Protein AF-0000000070989975 (afdb_homodimer)

InterPro domains:
  IPR001005 SANT/Myb domain [PF00249] (28-72)
  IPR001005 SANT/Myb domain [PS50090] (22-76)
  IPR001005 SANT/Myb domain [SM00717] (26-78)
  IPR001005 SANT/Myb domain [cd00167] (29-76)
  IPR009057 Homedomain-like superfamily [SSF46689] (22-85)
  IPR044636 Transcription factor RADIALIS-like [PTHR43952] (17-87)

Foldseek 3Di:
DPPPPPPPPPPPDPDPPPPPPPVPPDPDDDDPVNVLVVLVCCLVVVLPVQVVLVVVCVVDPPDDSVNSNVVSNVVSVVVNVVVVVVVVVVVD/DPPPPPPPPPPPDPDPPPPPPPVPPDPDDDDPVNVLVVLVCCLVVVLPVQVVLVVVCVVDPPDDSVNSNVVSNVVSVVVNVVVVVVVVVVVD

Secondary structure (DSSP, 8-state):
--------------------------TTPPPHHHHHHHHHHHHHHGGG-HHHHHHHHHHSTT--HHHHHHHHHHHHHHHHHHHHHHHHHHH-/--------------------------TTPPPHHHHHHHHHHHHHHGGG-HHHHHHHHHHSTT--HHHHHHHHHHHHHHHHHHHHHHHHHHH-

Organism: Chenopodium quinoa (NCBI:txid63459)

Solvent-accessible surface area (backbone atoms only — not comparable to full-atom values): 11491 Å² total; per-residue (Å²): 136,86,80,77,79,76,78,81,76,78,76,77,70,79,77,78,73,78,70,73,74,70,71,73,67,62,93,80,71,78,50,72,67,55,48,49,50,50,44,53,40,45,52,68,52,50,70,68,45,53,69,55,35,48,56,48,26,71,74,36,85,96,46,47,44,67,54,48,46,51,52,50,39,49,53,44,51,48,52,54,50,55,51,52,53,55,48,55,62,65,73,105,137,86,80,77,78,78,78,80,77,77,75,77,72,78,79,78,72,78,72,75,73,70,71,73,67,61,94,79,71,78,48,72,67,56,47,50,53,50,44,53,42,45,51,68,52,49,70,70,47,53,69,54,35,48,55,47,27,72,75,36,86,94,47,45,45,68,54,48,45,52,50,50,40,49,53,44,52,49,53,53,52,54,51,52,53,57,49,55,62,65,74,105

pLDDT: mean 76.03, std 24.89, range [31.8, 98.62]

Radius of gyration: 33.19 Å; Cα contacts (8 Å, |Δi|>4): 83; chains: 2; bounding box: 39×165×62 Å

Structure (mmCIF, N/CA/C/O backbone):
data_AF-0000000070989975-model_v1
#
loop_
_entity.id
_entity.type
_entity.pdbx_description
1 polymer 'Myb-like domain-containing protein'
#
loop_
_atom_site.group_PDB
_atom_site.id
_atom_site.type_symbol
_atom_site.label_atom_id
_atom_site.label_alt_id
_atom_site.label_comp_id
_atom_site.label_asym_id
_atom_site.label_entity_id
_atom_site.label_seq_id
_atom_site.pdbx_PDB_ins_code
_atom_site.Cartn_x
_atom_site.Cartn_y
_atom_site.Cartn_z
_atom_site.occupancy
_atom_site.B_iso_or_equiv
_atom_site.auth_seq_id
_atom_site.auth_comp_id
_atom_site.auth_asym_id
_atom_site.auth_atom_id
_atom_site.pdbx_PDB_model_num
ATOM 1 N N . MET A 1 1 ? -14.781 81.438 34.562 1 31.8 1 MET A N 1
ATOM 2 C CA . MET A 1 1 ? -14.836 80 34.875 1 31.8 1 MET A CA 1
ATOM 3 C C . MET A 1 1 ? -14.852 79.188 33.594 1 31.8 1 MET A C 1
ATOM 5 O O . MET A 1 1 ? -15.844 79.125 32.875 1 31.8 1 MET A O 1
ATOM 9 N N . TYR A 1 2 ? -13.609 78.938 32.938 1 38.84 2 TYR A N 1
ATOM 10 C CA . TYR A 1 2 ? -13.25 78.375 31.656 1 38.84 2 TYR A CA 1
ATOM 11 C C . TYR A 1 2 ? -13.484 76.875 31.688 1 38.84 2 TYR A C 1
ATOM 13 O O . TYR A 1 2 ? -12.961 76.125 32.562 1 38.84 2 TYR A O 1
ATOM 21 N N . SER A 1 3 ? -14.734 76.438 31.406 1 34.94 3 SER A N 1
ATOM 22 C CA . SER A 1 3 ? -15.18 75.062 31.297 1 34.94 3 SER A CA 1
ATOM 23 C C . SER A 1 3 ? -14.383 74.25 30.25 1 34.94 3 SER A C 1
ATOM 25 O O . SER A 1 3 ? -14.414 74.625 29.062 1 34.94 3 SER A O 1
ATOM 27 N N . ASN A 1 4 ? -13.195 73.688 30.594 1 33.03 4 ASN A N 1
ATOM 28 C CA . ASN A 1 4 ? -12.25 72.875 29.891 1 33.03 4 ASN A CA 1
ATOM 29 C C . ASN A 1 4 ? -12.914 71.562 29.391 1 33.03 4 ASN A C 1
ATOM 31 O O . ASN A 1 4 ? -13.398 70.75 30.188 1 33.03 4 ASN A O 1
ATOM 35 N N . SER A 1 5 ? -13.617 71.625 28.234 1 37 5 SER A N 1
ATOM 36 C CA . SER A 1 5 ? -14.258 70.5 27.531 1 37 5 SER A CA 1
ATOM 37 C C . SER A 1 5 ? -13.266 69.438 27.219 1 37 5 SER A C 1
ATOM 39 O O . SER A 1 5 ? -12.297 69.625 26.484 1 37 5 SER A O 1
ATOM 41 N N . THR A 1 6 ? -12.914 68.562 28.188 1 36.72 6 THR A N 1
ATOM 42 C CA . THR A 1 6 ? -12.047 67.375 28.094 1 36.72 6 THR A CA 1
ATOM 43 C C . THR A 1 6 ? -12.531 66.438 27 1 36.72 6 THR A C 1
ATOM 45 O O . THR A 1 6 ? -13.664 65.938 27.047 1 36.72 6 THR A O 1
ATOM 48 N N . SER A 1 7 ? -12.141 66.562 25.688 1 38.41 7 SER A N 1
ATOM 49 C CA . SER A 1 7 ? -12.383 65.75 24.531 1 38.41 7 SER A CA 1
ATOM 50 C C . SER A 1 7 ? -11.953 64.312 24.812 1 38.41 7 SER A C 1
ATOM 52 O O . SER A 1 7 ? -10.82 64.062 25.219 1 38.41 7 SER A O 1
ATOM 54 N N . LYS A 1 8 ? -12.914 63.406 25.203 1 38.5 8 LYS A N 1
ATOM 55 C CA . LYS A 1 8 ? -12.789 61.969 25.422 1 38.5 8 LYS A CA 1
ATOM 56 C C . LYS A 1 8 ? -12.18 61.281 24.219 1 38.5 8 LYS A C 1
ATOM 58 O O . LYS A 1 8 ? -12.664 61.406 23.094 1 38.5 8 LYS A O 1
ATOM 63 N N . ASN A 1 9 ? -10.836 61.062 24.172 1 34.19 9 ASN A N 1
ATOM 64 C CA . ASN A 1 9 ? -10.078 60.219 23.266 1 34.19 9 ASN A CA 1
ATOM 65 C C . ASN A 1 9 ? -10.664 58.812 23.203 1 34.19 9 ASN A C 1
ATOM 67 O O . ASN A 1 9 ? -10.82 58.156 24.219 1 34.19 9 ASN A O 1
ATOM 71 N N . SER A 1 10 ? -11.578 58.5 22.25 1 35.97 10 SER A N 1
ATOM 72 C CA . SER A 1 10 ? -12.156 57.219 21.922 1 35.97 10 SER A CA 1
ATOM 73 C C . SER A 1 10 ? -11.07 56.156 21.75 1 35.97 10 SER A C 1
ATOM 75 O O . SER A 1 10 ? -10.102 56.375 21.016 1 35.97 10 SER A O 1
ATOM 77 N N . SER A 1 11 ? -10.695 55.469 22.844 1 37.47 11 SER A N 1
ATOM 78 C CA . SER A 1 11 ? -9.805 54.312 22.906 1 37.47 11 SER A CA 1
ATOM 79 C C . SER A 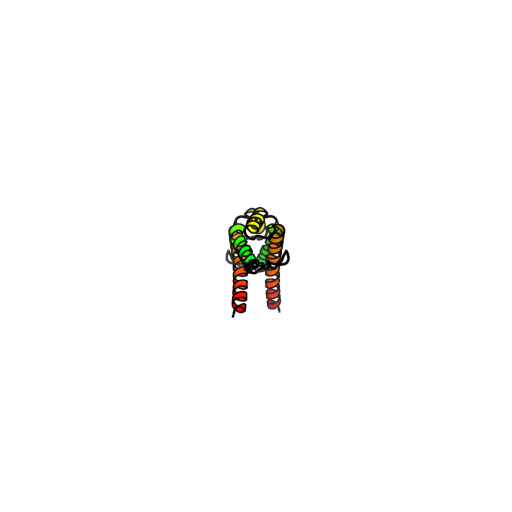1 11 ? -10.148 53.312 21.828 1 37.47 11 SER A C 1
ATOM 81 O O . SER A 1 11 ? -11.289 52.844 21.734 1 37.47 11 SER A O 1
ATOM 83 N N . GLU A 1 12 ? -9.562 53.5 20.594 1 40.16 12 GLU A N 1
ATOM 84 C CA . GLU A 1 12 ? -9.602 52.5 19.531 1 40.16 12 GLU A CA 1
ATOM 85 C C . GLU A 1 12 ? -9.352 51.094 20.078 1 40.16 12 GLU A C 1
ATOM 87 O O . GLU A 1 12 ? -8.414 50.875 20.859 1 40.16 12 GLU A O 1
ATOM 92 N N . ARG A 1 13 ? -10.422 50.312 20.375 1 43.03 13 ARG A N 1
ATOM 93 C CA . ARG A 1 13 ? -10.367 48.938 20.781 1 43.03 13 ARG A CA 1
ATOM 94 C C . ARG A 1 13 ? -9.438 48.125 19.875 1 43.03 13 ARG A C 1
ATOM 96 O O . ARG A 1 13 ? -9.484 48.281 18.641 1 43.03 13 ARG A O 1
ATOM 103 N N . PRO A 1 14 ? -8.242 47.656 20.328 1 41.72 14 PRO A N 1
ATOM 104 C CA . PRO A 1 14 ? -7.375 46.812 19.5 1 41.72 14 PRO A CA 1
ATOM 105 C C . PRO A 1 14 ? -8.156 45.75 18.734 1 41.72 14 PRO A C 1
ATOM 107 O O . PRO A 1 14 ? -9.227 45.344 19.172 1 41.72 14 PRO A O 1
ATOM 110 N N . SER A 1 15 ? -8.18 45.812 17.375 1 42.25 15 SER A N 1
ATOM 111 C CA . SER A 1 15 ? -8.695 44.781 16.469 1 42.25 15 SER A CA 1
ATOM 112 C C . SER A 1 15 ? -8.336 43.375 16.938 1 42.25 15 SER A C 1
ATOM 114 O O . SER A 1 15 ? -7.176 43.125 17.266 1 42.25 15 SER A O 1
ATOM 116 N N . ALA A 1 16 ? -9.211 42.625 17.5 1 42.94 16 ALA A N 1
ATOM 117 C CA . ALA A 1 16 ? -9.125 41.219 17.875 1 42.94 16 ALA A CA 1
ATOM 118 C C . ALA A 1 16 ? -8.508 40.406 16.75 1 42.94 16 ALA A C 1
ATOM 120 O O . ALA A 1 16 ? -9.031 40.375 15.641 1 42.94 16 ALA A O 1
ATOM 121 N N . ARG A 1 17 ? -7.18 40.406 16.578 1 40.5 17 ARG A N 1
ATOM 122 C CA . ARG A 1 17 ? -6.566 39.406 15.68 1 40.5 17 ARG A CA 1
ATOM 123 C C . ARG A 1 17 ? -7.215 38.031 15.844 1 40.5 17 ARG A C 1
ATOM 125 O O . ARG A 1 17 ? -7.449 37.594 16.969 1 40.5 17 ARG A O 1
ATOM 132 N N . SER A 1 18 ? -8.102 37.562 15.008 1 43.94 18 SER A N 1
ATOM 133 C CA . SER A 1 18 ? -8.57 36.188 14.898 1 43.94 18 SER A CA 1
ATOM 134 C C . SER A 1 18 ? -7.449 35.188 15.188 1 43.94 18 SER A C 1
ATOM 136 O O . SER A 1 18 ? -6.453 35.156 14.461 1 43.94 18 SER A O 1
ATOM 138 N N . SER A 1 19 ? -7.051 34.906 16.359 1 40.06 19 SER A N 1
ATOM 139 C CA . SER A 1 19 ? -6.152 33.781 16.688 1 40.06 19 SER A CA 1
ATOM 140 C C . SER A 1 19 ? -6.539 32.531 15.938 1 40.06 19 SER A C 1
ATOM 142 O O . SER A 1 19 ? -7.613 31.969 16.172 1 40.06 19 SER A O 1
ATOM 144 N N . LYS A 1 20 ? -6.348 32.344 14.633 1 45.56 20 LYS A N 1
ATOM 145 C CA . LYS A 1 20 ? -6.457 31.016 14.031 1 45.56 20 LYS A CA 1
ATOM 146 C C . LYS A 1 20 ? -5.996 29.938 15.008 1 45.56 20 LYS A C 1
ATOM 148 O O . LYS A 1 20 ? -4.891 30.016 15.547 1 45.56 20 LYS A O 1
ATOM 153 N N . GLN A 1 21 ? -6.746 29.484 15.938 1 40.41 21 GLN A N 1
ATOM 154 C CA . GLN A 1 21 ? -6.484 28.281 16.719 1 40.41 21 GLN A CA 1
ATOM 155 C C . GLN A 1 21 ? -5.691 27.266 15.922 1 40.41 21 GLN A C 1
ATOM 157 O O . GLN A 1 21 ? -6.188 26.719 14.93 1 40.41 21 GLN A O 1
ATOM 162 N N . HIS A 1 22 ? -4.477 27.562 15.641 1 46.72 22 HIS A N 1
ATOM 163 C CA . HIS A 1 22 ? -3.664 26.453 15.188 1 46.72 22 HIS A CA 1
ATOM 164 C C . HIS A 1 22 ? -3.922 25.203 16.031 1 46.72 22 HIS A C 1
ATOM 166 O O . HIS A 1 22 ? -3.617 25.188 17.219 1 46.72 22 HIS A O 1
ATOM 172 N N . GLN A 1 23 ? -5.156 24.578 15.992 1 46.22 23 GLN A N 1
ATOM 173 C CA . GLN A 1 23 ? -5.25 23.281 16.641 1 46.22 23 GLN A CA 1
ATOM 174 C C . GLN A 1 23 ? -3.936 22.516 16.531 1 46.22 23 GLN A C 1
ATOM 176 O O . GLN A 1 23 ? -3.443 22.266 15.422 1 46.22 23 GLN A O 1
ATOM 181 N N . THR A 1 24 ? -3.125 22.703 17.375 1 50.94 24 THR A N 1
ATOM 182 C CA . THR A 1 24 ? -1.879 21.953 17.469 1 50.94 24 THR A CA 1
ATOM 183 C C . THR A 1 24 ? -2.129 20.469 17.281 1 50.94 24 THR A C 1
ATOM 185 O O . THR A 1 24 ? -2.568 19.766 18.203 1 50.94 24 THR A O 1
ATOM 188 N N . ARG A 1 25 ? -2.793 20.125 16.156 1 56.16 25 ARG A N 1
ATOM 189 C CA . ARG A 1 25 ? -2.809 18.688 15.93 1 56.16 25 ARG A CA 1
ATOM 190 C C . ARG A 1 25 ? -1.496 18.047 16.375 1 56.16 25 ARG A C 1
ATOM 192 O O . ARG A 1 25 ? -0.423 18.625 16.172 1 56.16 25 ARG A O 1
ATOM 199 N N . LYS A 1 26 ? -1.56 17.203 17.406 1 58.03 26 LYS A N 1
ATOM 200 C CA . LYS A 1 26 ? -0.388 16.484 17.891 1 58.03 26 LYS A CA 1
ATOM 201 C C . LYS A 1 26 ? 0.513 16.047 16.75 1 58.03 26 LYS A C 1
ATOM 203 O O . LYS A 1 26 ? 0.036 15.492 15.75 1 58.03 26 LYS A O 1
ATOM 208 N N . ASP A 1 27 ? 1.651 16.391 16.781 1 64.81 27 ASP A N 1
ATOM 209 C CA . ASP A 1 27 ? 2.791 16.047 15.938 1 64.81 27 ASP A CA 1
ATOM 210 C C . ASP A 1 27 ? 2.818 14.547 15.633 1 64.81 27 ASP A C 1
ATOM 212 O O . ASP A 1 27 ? 2.752 13.719 16.547 1 64.81 27 ASP A O 1
ATOM 216 N N . GLY A 1 28 ? 1.851 13.953 14.664 1 77.62 28 GLY A N 1
ATOM 217 C CA . GLY A 1 28 ? 1.899 12.539 14.312 1 77.62 28 GLY A CA 1
ATOM 218 C C . GLY A 1 28 ? 0.56 12 13.852 1 77.62 28 GLY A C 1
ATOM 219 O O . GLY A 1 28 ? 0.491 10.906 13.273 1 77.62 28 GLY A O 1
ATOM 220 N N . GLU A 1 29 ? -0.412 12.758 14.188 1 89.06 29 GLU A N 1
ATOM 221 C CA . GLU A 1 29 ? -1.721 12.242 13.789 1 89.06 29 GLU A CA 1
ATOM 222 C C . GLU A 1 29 ? -1.976 12.469 12.305 1 89.06 29 GLU A C 1
ATOM 224 O O . GLU A 1 29 ? -1.551 13.477 11.742 1 89.06 29 GLU A O 1
ATOM 229 N N . TRP A 1 30 ? -2.535 11.578 11.672 1 95.38 30 TRP A N 1
ATOM 230 C CA . TRP A 1 30 ? -2.9 11.664 10.258 1 95.38 30 TRP A CA 1
ATOM 231 C C . TRP A 1 30 ? -4.371 12.023 10.102 1 95.38 30 TRP A C 1
ATOM 233 O O . TRP A 1 30 ? -5.246 11.367 10.664 1 95.38 30 TRP A O 1
ATOM 243 N N . THR A 1 31 ? -4.59 13.18 9.375 1 91.94 31 THR A N 1
ATOM 244 C CA . THR A 1 31 ? -5.969 13.492 9.016 1 91.94 31 THR A CA 1
ATOM 245 C C . THR A 1 31 ? -6.406 12.672 7.805 1 91.94 31 THR A C 1
ATOM 247 O O . THR A 1 31 ? -5.57 12.125 7.082 1 91.94 31 THR A O 1
ATOM 250 N N . ASN A 1 32 ? -7.742 12.617 7.566 1 90.19 32 ASN A N 1
ATOM 251 C CA . ASN A 1 32 ? -8.242 11.914 6.391 1 90.19 32 ASN A CA 1
ATOM 252 C C . ASN A 1 32 ? -7.703 12.516 5.098 1 90.19 32 ASN A C 1
ATOM 254 O O . ASN A 1 32 ? -7.402 11.789 4.148 1 90.19 32 ASN A O 1
ATOM 258 N N . GLU A 1 33 ? -7.633 13.797 5.094 1 92.94 33 GLU A N 1
ATOM 259 C CA . GLU A 1 33 ? -7.105 14.477 3.912 1 92.94 33 GLU A CA 1
ATOM 260 C C . GLU A 1 33 ? -5.641 14.125 3.678 1 92.94 33 GLU A C 1
ATOM 262 O O . GLU A 1 33 ? -5.234 13.859 2.545 1 92.94 33 GLU A O 1
ATOM 267 N N . GLU A 1 34 ? -4.832 14.133 4.66 1 95.31 34 GLU A N 1
ATOM 268 C CA . GLU A 1 34 ? -3.428 13.75 4.562 1 95.31 34 GLU A CA 1
ATOM 269 C C . GLU A 1 34 ? -3.281 12.305 4.098 1 95.31 34 GLU A C 1
ATOM 271 O O . GLU A 1 34 ? -2.414 12 3.275 1 95.31 34 GLU A O 1
ATOM 276 N N . ASN A 1 35 ? -4.137 11.477 4.621 1 95.31 35 ASN A N 1
ATOM 277 C CA . ASN A 1 35 ? -4.105 10.07 4.219 1 95.31 35 ASN A CA 1
ATOM 278 C C . ASN A 1 35 ? -4.445 9.906 2.74 1 95.31 35 ASN A C 1
ATOM 280 O O . ASN A 1 35 ? -3.822 9.102 2.043 1 95.31 35 ASN A O 1
ATOM 284 N N . LYS A 1 36 ? -5.41 10.641 2.299 1 94.69 36 LYS A N 1
ATOM 285 C CA . LYS A 1 36 ? -5.777 10.578 0.888 1 94.69 36 LYS A CA 1
ATOM 286 C C . LYS A 1 36 ? -4.625 11.031 -0.001 1 94.69 36 LYS A C 1
ATOM 288 O O . LYS A 1 36 ? -4.344 10.414 -1.031 1 94.69 36 LYS A O 1
ATOM 293 N N . ILE A 1 37 ? -3.986 12.102 0.367 1 96.56 37 ILE A N 1
ATOM 294 C CA . ILE A 1 37 ? -2.82 12.57 -0.376 1 96.56 37 ILE A CA 1
ATOM 295 C C . ILE A 1 37 ? -1.743 11.492 -0.379 1 96.56 37 ILE A C 1
ATOM 297 O O . ILE A 1 37 ? -1.134 11.211 -1.415 1 96.56 37 ILE A O 1
ATOM 301 N N . PHE A 1 38 ? -1.502 10.867 0.78 1 98 38 PHE A N 1
ATOM 302 C CA . PHE A 1 38 ? -0.521 9.805 0.93 1 98 38 PHE A CA 1
ATOM 303 C C . PHE A 1 38 ? -0.82 8.656 -0.026 1 98 38 PHE A C 1
ATOM 305 O O . PHE A 1 38 ? 0.033 8.266 -0.827 1 98 38 PHE A O 1
ATOM 312 N N . GLU A 1 39 ? -1.99 8.195 -0.032 1 96.19 39 GLU A N 1
ATOM 313 C CA . GLU A 1 39 ? -2.387 7.051 -0.843 1 96.19 39 GLU A CA 1
ATOM 314 C C . GLU A 1 39 ? -2.332 7.379 -2.332 1 96.19 39 GLU A C 1
ATOM 316 O O . GLU A 1 39 ? -1.841 6.582 -3.133 1 96.19 39 GLU A O 1
ATOM 321 N N . ASN A 1 40 ? -2.83 8.539 -2.701 1 95.88 40 ASN A N 1
ATOM 322 C CA . ASN A 1 40 ? -2.754 8.953 -4.098 1 95.88 40 ASN A CA 1
ATOM 323 C C . ASN A 1 40 ? -1.308 9.094 -4.562 1 95.88 40 ASN A C 1
ATOM 325 O O . ASN A 1 40 ? -0.977 8.727 -5.691 1 95.88 40 ASN A O 1
ATOM 329 N N . SER A 1 41 ? -0.5 9.609 -3.717 1 98.06 41 SER A N 1
ATOM 330 C CA . SER A 1 41 ? 0.911 9.773 -4.051 1 98.06 41 SER A CA 1
ATOM 331 C C . SER A 1 41 ? 1.604 8.43 -4.23 1 98.06 41 SER A C 1
ATOM 333 O O . SER A 1 41 ? 2.432 8.266 -5.129 1 98.06 41 SER A O 1
ATOM 335 N N . LEU A 1 42 ? 1.271 7.469 -3.367 1 97.75 42 LEU A N 1
ATOM 336 C CA . LEU A 1 42 ? 1.82 6.125 -3.514 1 97.75 42 LEU A CA 1
ATOM 337 C C . LEU A 1 42 ? 1.492 5.551 -4.887 1 97.75 42 LEU A C 1
ATOM 339 O O . LEU A 1 42 ? 2.367 5 -5.559 1 97.75 42 LEU A O 1
ATOM 343 N N . ALA A 1 43 ? 0.264 5.672 -5.285 1 95.88 43 ALA A N 1
ATOM 344 C CA . ALA A 1 43 ? -0.179 5.133 -6.57 1 95.88 43 ALA A CA 1
ATOM 345 C C . ALA A 1 43 ? 0.54 5.82 -7.73 1 95.88 43 ALA A C 1
ATOM 347 O O . ALA A 1 43 ? 0.926 5.164 -8.703 1 95.88 43 ALA A O 1
ATOM 348 N N . GLU A 1 44 ? 0.739 7.07 -7.594 1 96.44 44 GLU A N 1
ATOM 349 C CA . GLU A 1 44 ? 1.304 7.863 -8.68 1 96.44 44 GLU A CA 1
ATOM 350 C C . GLU A 1 44 ? 2.818 7.691 -8.766 1 96.44 44 GLU A C 1
ATOM 352 O O . GLU A 1 44 ? 3.373 7.543 -9.852 1 96.44 44 GLU A O 1
ATOM 357 N N . LEU A 1 45 ? 3.459 7.703 -7.688 1 97.12 45 LEU A N 1
ATOM 358 C CA . LEU A 1 45 ? 4.914 7.773 -7.652 1 97.12 45 LEU A CA 1
ATOM 359 C C . LEU A 1 45 ? 5.523 6.391 -7.457 1 97.12 45 LEU A C 1
ATOM 361 O O . LEU A 1 45 ? 6.66 6.145 -7.867 1 97.12 45 LEU A O 1
ATOM 365 N N . GLY A 1 46 ? 4.762 5.504 -6.785 1 95.5 46 GLY A N 1
ATOM 366 C CA . GLY A 1 46 ? 5.285 4.207 -6.387 1 95.5 46 GLY A CA 1
ATOM 367 C C . GLY A 1 46 ? 5.648 3.324 -7.57 1 95.5 46 GLY A C 1
ATOM 368 O O . GLY A 1 46 ? 6.562 2.5 -7.477 1 95.5 46 GLY A O 1
ATOM 369 N N . ILE A 1 47 ? 5.055 3.555 -8.656 1 94.56 47 ILE A N 1
ATOM 370 C CA . ILE A 1 47 ? 5.25 2.703 -9.828 1 94.56 47 ILE A CA 1
ATOM 371 C C . ILE A 1 47 ? 6.664 2.898 -10.375 1 94.56 47 ILE A C 1
ATOM 373 O O . ILE A 1 47 ? 7.152 2.076 -11.156 1 94.56 47 ILE A O 1
ATOM 377 N N . ASN A 1 48 ? 7.328 3.854 -9.891 1 94.94 48 ASN A N 1
ATOM 378 C CA . ASN A 1 48 ? 8.664 4.16 -10.406 1 94.94 48 ASN A CA 1
ATOM 379 C C . ASN A 1 48 ? 9.75 3.492 -9.57 1 94.94 48 ASN A C 1
ATOM 381 O O . ASN A 1 48 ? 10.938 3.613 -9.875 1 94.94 48 ASN A O 1
ATOM 385 N N . CYS A 1 49 ? 9.375 2.848 -8.492 1 96.44 49 CYS A N 1
ATOM 386 C CA . CYS A 1 49 ? 10.336 2.113 -7.68 1 96.44 49 CYS A CA 1
ATOM 387 C C . CYS A 1 49 ? 10.641 0.75 -8.289 1 96.44 49 CYS A C 1
ATOM 389 O O . CYS A 1 49 ? 10.359 -0.284 -7.68 1 96.44 49 CYS A O 1
ATOM 391 N N . ASN A 1 50 ? 11.328 0.752 -9.391 1 95.94 50 ASN A N 1
ATOM 392 C CA . ASN A 1 50 ? 11.523 -0.428 -10.227 1 95.94 50 ASN A CA 1
ATOM 393 C C . ASN A 1 50 ? 12.289 -1.52 -9.492 1 95.94 50 ASN A C 1
ATOM 395 O O . ASN A 1 50 ? 11.945 -2.699 -9.586 1 95.94 50 ASN A O 1
ATOM 399 N N . ASP A 1 51 ? 13.305 -1.114 -8.789 1 96.81 51 ASP A N 1
ATOM 400 C CA . ASP A 1 51 ? 14.094 -2.105 -8.062 1 96.81 51 ASP A CA 1
ATOM 401 C C . ASP A 1 51 ? 13.227 -2.879 -7.078 1 96.81 51 ASP A C 1
ATOM 403 O O . ASP A 1 51 ? 13.398 -4.09 -6.906 1 96.81 51 ASP A O 1
ATOM 407 N N . LEU A 1 52 ? 12.375 -2.182 -6.422 1 97.56 52 LEU A N 1
ATOM 408 C CA . LEU A 1 52 ? 11.461 -2.805 -5.477 1 97.56 52 LEU A CA 1
ATOM 409 C C . LEU A 1 52 ? 10.617 -3.877 -6.16 1 97.56 52 LEU A C 1
ATOM 411 O O . LEU A 1 52 ? 10.562 -5.02 -5.695 1 97.56 52 LEU A O 1
ATOM 415 N N . PHE A 1 53 ? 10.086 -3.537 -7.281 1 98.44 53 PHE A N 1
ATOM 416 C CA . PHE A 1 53 ? 9.148 -4.441 -7.934 1 98.44 53 PHE A CA 1
ATOM 417 C C . PHE A 1 53 ? 9.883 -5.617 -8.57 1 98.44 53 PHE A C 1
ATOM 419 O O . PHE A 1 53 ? 9.352 -6.73 -8.617 1 98.44 53 PHE A O 1
ATOM 426 N N . GLU A 1 54 ? 11.062 -5.379 -9 1 98.44 54 GLU A N 1
ATOM 427 C CA . GLU A 1 54 ? 11.898 -6.473 -9.484 1 98.44 54 GLU A CA 1
ATOM 428 C C . GLU A 1 54 ? 12.211 -7.461 -8.367 1 98.44 54 GLU A C 1
ATOM 430 O O . GLU A 1 54 ? 12.133 -8.68 -8.562 1 98.44 54 GLU A O 1
ATOM 435 N N . GLN A 1 55 ? 12.539 -6.953 -7.219 1 98.62 55 GLN A N 1
ATOM 436 C CA . GLN A 1 55 ? 12.852 -7.824 -6.09 1 98.62 55 GLN A CA 1
ATOM 437 C C . GLN A 1 55 ? 11.625 -8.602 -5.637 1 98.62 55 GLN A C 1
ATOM 439 O O . GLN A 1 55 ? 11.727 -9.781 -5.289 1 98.62 55 GLN A O 1
ATOM 444 N N . ILE A 1 56 ? 10.484 -7.961 -5.66 1 98.62 56 ILE A N 1
ATOM 445 C CA . ILE A 1 56 ? 9.258 -8.648 -5.262 1 98.62 56 ILE A CA 1
ATOM 446 C C . ILE A 1 56 ? 8.922 -9.734 -6.281 1 98.62 56 ILE A C 1
ATOM 448 O O . ILE A 1 56 ? 8.516 -10.836 -5.91 1 98.62 56 ILE A O 1
ATOM 452 N N . ALA A 1 57 ? 9.117 -9.43 -7.566 1 98.19 57 ALA A N 1
ATOM 453 C CA . ALA A 1 57 ? 8.836 -10.414 -8.609 1 98.19 57 ALA A CA 1
ATOM 454 C C . ALA A 1 57 ? 9.695 -11.664 -8.422 1 98.19 57 ALA A C 1
ATOM 456 O O . ALA A 1 57 ? 9.242 -12.781 -8.703 1 98.19 57 ALA A O 1
ATOM 457 N N . LEU A 1 58 ? 10.844 -11.555 -7.879 1 98.25 58 LEU A N 1
ATOM 458 C CA . LEU A 1 58 ? 11.734 -12.68 -7.637 1 98.25 58 LEU A CA 1
ATOM 459 C C . LEU A 1 58 ? 11.188 -13.57 -6.523 1 98.25 58 LEU A C 1
ATOM 461 O O . LEU A 1 58 ? 11.508 -14.766 -6.465 1 98.25 58 LEU A O 1
ATOM 465 N N . ARG A 1 59 ? 10.367 -13.062 -5.68 1 98.25 59 ARG A N 1
ATOM 466 C CA . ARG A 1 59 ? 9.844 -13.797 -4.531 1 98.25 59 ARG A CA 1
ATOM 467 C C . ARG A 1 59 ? 8.531 -14.492 -4.875 1 98.25 59 ARG A C 1
ATOM 469 O O . ARG A 1 59 ? 8.023 -15.289 -4.086 1 98.25 59 ARG A O 1
ATOM 476 N N . ILE A 1 60 ? 7.969 -14.172 -6.035 1 98.19 60 ILE A N 1
ATOM 477 C CA . ILE A 1 60 ? 6.684 -14.734 -6.43 1 98.19 60 ILE A CA 1
ATOM 478 C C . ILE A 1 60 ? 6.793 -15.359 -7.816 1 98.19 60 ILE A C 1
ATOM 480 O O . ILE A 1 60 ? 6.422 -14.734 -8.812 1 98.19 60 ILE A O 1
ATOM 484 N N . PRO A 1 61 ? 7.199 -16.594 -7.848 1 96.12 61 PRO A N 1
ATOM 485 C CA . PRO A 1 61 ? 7.312 -17.25 -9.156 1 96.12 61 PRO A CA 1
ATOM 486 C C . PRO A 1 61 ? 6.023 -17.172 -9.969 1 96.12 61 PRO A C 1
ATOM 488 O O . PRO A 1 61 ? 4.934 -17.375 -9.43 1 96.12 61 PRO A O 1
ATOM 491 N N . GLY A 1 62 ? 6.203 -16.781 -11.266 1 95.56 62 GLY A N 1
ATOM 492 C CA . GLY A 1 62 ? 5.051 -16.719 -12.148 1 95.56 62 GLY A CA 1
ATOM 493 C C . GLY A 1 62 ? 4.48 -15.32 -12.289 1 95.56 62 GLY A C 1
ATOM 494 O O . GLY A 1 62 ? 3.625 -15.078 -13.148 1 95.56 62 GLY A O 1
ATOM 495 N N . LYS A 1 63 ? 4.887 -14.406 -11.453 1 97.56 63 LYS A N 1
ATOM 496 C CA . LYS A 1 63 ? 4.461 -13.016 -11.578 1 97.56 63 LYS A CA 1
ATOM 497 C C . LYS A 1 63 ? 5.562 -12.156 -12.188 1 97.56 63 LYS A C 1
ATOM 499 O O . LYS A 1 63 ? 6.727 -12.266 -11.797 1 97.56 63 LYS A O 1
ATOM 504 N N . THR A 1 64 ? 5.121 -11.328 -13.164 1 97 64 THR A N 1
ATOM 505 C CA . THR A 1 64 ? 6.051 -10.398 -13.797 1 97 64 THR A CA 1
ATOM 506 C C . THR A 1 64 ? 6.109 -9.086 -13.023 1 97 64 THR A C 1
ATOM 508 O O . THR A 1 64 ? 5.234 -8.805 -12.195 1 97 64 THR A O 1
ATOM 511 N N . VAL A 1 65 ? 7.102 -8.336 -13.289 1 97.75 65 VAL A N 1
ATOM 512 C CA . VAL A 1 65 ? 7.25 -7.02 -12.688 1 97.75 65 VAL A CA 1
ATOM 513 C C . VAL A 1 65 ? 6.004 -6.18 -12.953 1 97.75 65 VAL A C 1
ATOM 515 O O . VAL A 1 65 ? 5.5 -5.5 -12.055 1 97.75 65 VAL A O 1
ATOM 518 N N . GLU A 1 66 ? 5.535 -6.215 -14.156 1 96.94 66 GLU A N 1
ATOM 519 C CA . GLU A 1 66 ? 4.348 -5.445 -14.523 1 96.94 66 GLU A CA 1
ATOM 520 C C . GLU A 1 66 ? 3.129 -5.902 -13.727 1 96.94 66 GLU A C 1
ATOM 522 O O . GLU A 1 66 ? 2.307 -5.082 -13.312 1 96.94 66 GLU A O 1
ATOM 527 N N . GLN A 1 67 ? 3.008 -7.145 -13.516 1 97.12 67 GLN A N 1
ATOM 528 C CA . GLN A 1 67 ? 1.905 -7.664 -12.711 1 97.12 67 GLN A CA 1
ATOM 529 C C . GLN A 1 67 ? 2.018 -7.207 -11.266 1 97.12 67 GLN A C 1
ATOM 531 O O . GLN A 1 67 ? 1.013 -6.879 -10.633 1 97.12 67 GLN A O 1
ATOM 536 N N . ILE A 1 68 ? 3.184 -7.176 -10.758 1 98.1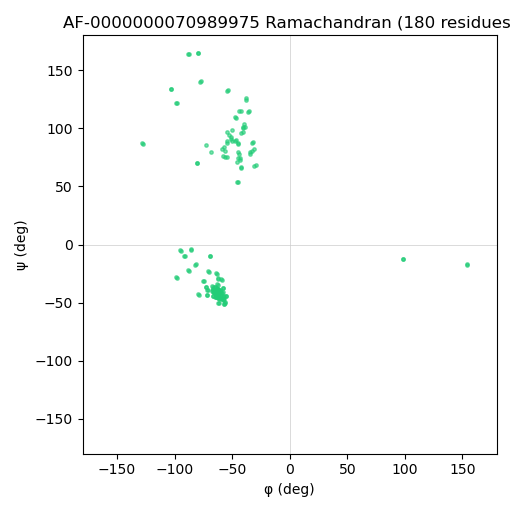9 68 ILE A N 1
ATOM 537 C CA . ILE A 1 68 ? 3.404 -6.715 -9.391 1 98.19 68 ILE A CA 1
ATOM 538 C C . ILE A 1 68 ? 3.018 -5.242 -9.273 1 98.19 68 ILE A C 1
ATOM 540 O O . ILE A 1 68 ? 2.34 -4.844 -8.328 1 98.19 68 ILE A O 1
ATOM 544 N N . LYS A 1 69 ? 3.449 -4.465 -10.227 1 97.38 69 LYS A N 1
ATOM 545 C CA . LYS A 1 69 ? 3.131 -3.039 -10.242 1 97.38 69 LYS A CA 1
ATOM 546 C C . LYS A 1 69 ? 1.621 -2.814 -10.297 1 97.38 69 LYS A C 1
ATOM 548 O O . LYS A 1 69 ? 1.085 -1.981 -9.562 1 97.38 69 LYS A O 1
ATOM 553 N N . LYS A 1 70 ? 1.013 -3.502 -11.125 1 96.62 70 LYS A N 1
ATOM 554 C CA . LYS A 1 70 ? -0.437 -3.381 -11.25 1 96.62 70 LYS A CA 1
ATOM 555 C C . LYS A 1 70 ? -1.138 -3.793 -9.961 1 96.62 70 LYS A C 1
ATOM 557 O O . LYS A 1 70 ? -2.115 -3.164 -9.555 1 96.62 70 LYS A O 1
ATOM 562 N N . HIS A 1 71 ? -0.666 -4.852 -9.367 1 97.06 71 HIS A N 1
ATOM 563 C CA . HIS A 1 71 ? -1.227 -5.332 -8.109 1 97.06 71 HIS A CA 1
ATOM 564 C C . HIS A 1 71 ? -1.046 -4.301 -7 1 97.06 71 HIS A C 1
ATOM 566 O O . HIS A 1 71 ? -1.945 -4.105 -6.18 1 97.06 71 HIS A O 1
ATOM 572 N N . PHE A 1 72 ? 0.103 -3.662 -7.008 1 97.12 72 PHE A N 1
ATOM 573 C CA . PHE A 1 72 ? 0.377 -2.584 -6.066 1 97.12 72 PHE A CA 1
ATOM 574 C C . PHE A 1 72 ? -0.6 -1.432 -6.262 1 97.12 72 PHE A C 1
ATOM 576 O O . PHE A 1 72 ? -1.188 -0.938 -5.301 1 97.12 72 PHE A O 1
ATOM 583 N N . GLU A 1 73 ? -0.763 -0.99 -7.438 1 96 73 GLU A N 1
ATOM 584 C CA . GLU A 1 73 ? -1.694 0.091 -7.746 1 96 73 GLU A CA 1
ATOM 585 C C . GLU A 1 73 ? -3.115 -0.266 -7.32 1 96 73 GLU A C 1
ATOM 587 O O . GLU A 1 73 ? -3.828 0.568 -6.75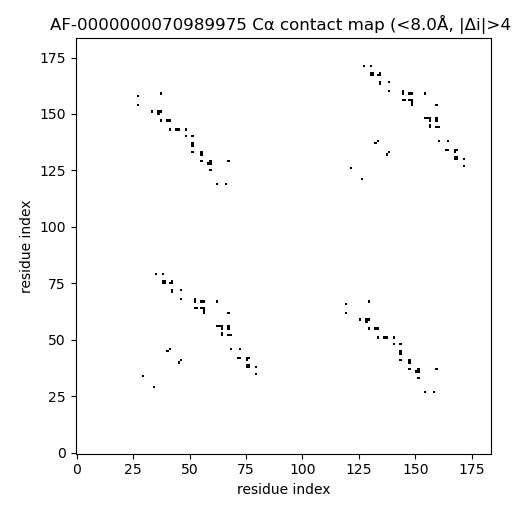8 1 96 73 GLU A O 1
ATOM 592 N N . ALA A 1 74 ? -3.498 -1.444 -7.621 1 94.38 74 ALA A N 1
ATOM 593 C CA . ALA A 1 74 ? -4.832 -1.901 -7.238 1 94.38 74 ALA A CA 1
ATOM 594 C C . ALA A 1 74 ? -5.004 -1.886 -5.723 1 94.38 74 ALA A C 1
ATOM 596 O O . ALA A 1 74 ? -6.047 -1.47 -5.215 1 94.38 74 ALA A O 1
ATOM 597 N N . LEU A 1 75 ? -4.004 -2.398 -5.039 1 94.56 75 LEU A N 1
ATOM 598 C CA . LEU A 1 75 ? -4.027 -2.439 -3.582 1 94.56 75 LEU A CA 1
ATOM 599 C C . LEU A 1 75 ? -4.238 -1.045 -3.002 1 94.56 75 LEU A C 1
ATOM 601 O O . LEU A 1 75 ? -5.125 -0.841 -2.168 1 94.56 75 LEU A O 1
ATOM 605 N N . VAL A 1 76 ? -3.486 -0.116 -3.445 1 94.56 76 VAL A N 1
ATOM 606 C CA . VAL A 1 76 ? -3.531 1.251 -2.938 1 94.56 76 VAL A CA 1
ATOM 607 C C . VAL A 1 76 ? -4.879 1.887 -3.277 1 94.56 76 VAL A C 1
ATOM 609 O O . VAL A 1 76 ? -5.484 2.555 -2.438 1 94.56 76 VAL A O 1
ATOM 612 N N . ASN A 1 77 ? -5.402 1.677 -4.445 1 91.38 77 ASN A N 1
ATOM 613 C CA . ASN A 1 77 ? -6.684 2.23 -4.863 1 91.38 77 ASN A CA 1
ATOM 614 C C . ASN A 1 77 ? -7.844 1.627 -4.074 1 91.38 77 ASN A C 1
ATOM 616 O O . ASN A 1 77 ? -8.812 2.32 -3.756 1 91.38 77 ASN A O 1
ATOM 620 N N . ASP A 1 78 ? -7.734 0.376 -3.764 1 90.44 78 ASP A N 1
ATOM 621 C CA . ASP A 1 78 ? -8.781 -0.283 -2.99 1 90.44 78 ASP A CA 1
ATOM 622 C C . ASP A 1 78 ? -8.898 0.32 -1.593 1 90.44 78 ASP A C 1
ATOM 624 O O . ASP A 1 78 ? -10 0.537 -1.091 1 90.44 78 ASP A O 1
ATOM 628 N N . ILE A 1 79 ? -7.828 0.582 -0.995 1 90 79 ILE A N 1
ATOM 629 C CA . ILE A 1 79 ? -7.824 1.167 0.341 1 90 79 ILE A CA 1
ATOM 630 C C . ILE A 1 79 ? -8.492 2.541 0.307 1 90 79 ILE A C 1
ATOM 632 O O . ILE A 1 79 ? -9.32 2.857 1.163 1 90 79 ILE A O 1
ATOM 636 N N . GLU A 1 80 ? -8.133 3.334 -0.655 1 86.81 80 GLU A N 1
ATOM 637 C CA . GLU A 1 80 ? -8.734 4.656 -0.805 1 86.81 80 GLU A CA 1
ATOM 638 C C . GLU A 1 80 ? -10.242 4.559 -0.969 1 86.81 80 GLU A C 1
ATOM 640 O O . GLU A 1 80 ? -10.992 5.352 -0.393 1 86.81 80 GLU A O 1
ATOM 645 N N . ARG A 1 81 ? -10.703 3.6 -1.651 1 87.75 81 ARG A N 1
ATOM 646 C CA . ARG A 1 81 ? -12.125 3.416 -1.929 1 87.75 81 ARG A CA 1
ATOM 647 C C . ARG A 1 81 ? -12.875 2.98 -0.676 1 87.75 81 ARG A C 1
ATOM 649 O O . ARG A 1 81 ? -13.961 3.486 -0.389 1 87.75 81 ARG A O 1
ATOM 656 N N . ILE A 1 82 ? -12.305 2.115 -0.006 1 85 82 ILE A N 1
ATOM 657 C CA . ILE A 1 82 ? -12.93 1.604 1.209 1 85 82 ILE A CA 1
ATOM 658 C C . ILE A 1 82 ? -13.07 2.729 2.232 1 85 82 ILE A C 1
ATOM 660 O O . ILE A 1 82 ? -14.133 2.904 2.83 1 85 82 ILE A O 1
ATOM 664 N N . GLU A 1 83 ? -12.078 3.504 2.334 1 84.44 83 GLU A N 1
ATOM 665 C CA . GLU A 1 83 ? -12.062 4.586 3.311 1 84.44 83 GLU A CA 1
ATOM 666 C C . GLU A 1 83 ? -13.023 5.703 2.912 1 84.44 83 GLU A C 1
ATOM 668 O O . GLU A 1 83 ? -13.609 6.367 3.773 1 84.44 83 GLU A O 1
ATOM 673 N N . SER A 1 84 ? -13.102 6.004 1.663 1 84.06 84 SER A N 1
ATOM 674 C CA . SER A 1 84 ? -14 7.043 1.169 1 84.06 84 SER A CA 1
ATOM 675 C C . SER A 1 84 ? -15.461 6.66 1.386 1 84.06 84 SER A C 1
ATOM 677 O O . SER A 1 84 ? -16.312 7.531 1.512 1 84.06 84 SER A O 1
ATOM 679 N N . GLY A 1 85 ? -15.742 5.352 1.232 1 78.56 85 GLY A N 1
ATOM 680 C CA . GLY A 1 85 ? -17.094 4.887 1.532 1 78.56 85 GLY A CA 1
ATOM 681 C C . GLY A 1 85 ? -17.453 5.016 3 1 78.56 85 GLY A C 1
ATOM 682 O O . GLY A 1 85 ? -18.609 5.219 3.342 1 78.56 8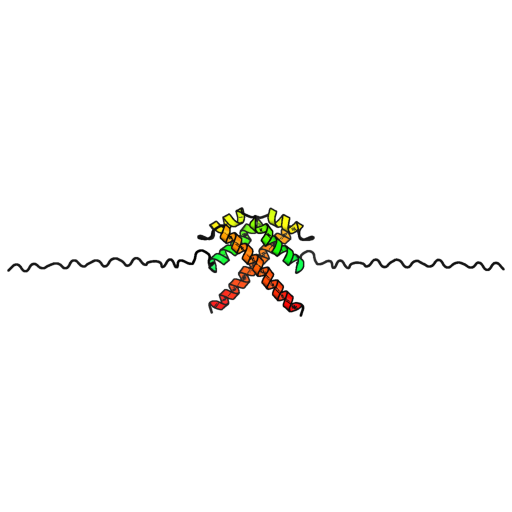5 GLY A O 1
ATOM 683 N N . GLU A 1 86 ? -16.453 4.676 3.797 1 64.25 86 GLU A N 1
ATOM 684 C CA . GLU A 1 86 ? -16.656 4.836 5.234 1 64.25 86 GLU A CA 1
ATOM 685 C C . GLU A 1 86 ? -16.891 6.301 5.598 1 64.25 86 GLU A C 1
ATOM 687 O O . GLU A 1 86 ? -17.672 6.609 6.5 1 64.25 86 GLU A O 1
ATOM 692 N N . PHE A 1 87 ? -16.219 7.125 4.871 1 60.72 87 PHE A N 1
ATOM 693 C CA . PHE A 1 87 ? -16.391 8.555 5.113 1 60.72 87 PHE A CA 1
ATOM 694 C C . PHE A 1 87 ? -17.75 9.031 4.609 1 60.72 87 PHE A C 1
ATOM 696 O O . PHE A 1 87 ? -18.375 9.906 5.215 1 60.72 87 PHE A O 1
ATOM 703 N N . ASP A 1 88 ? -18.188 8.492 3.543 1 57.69 88 ASP A N 1
ATOM 704 C CA . ASP A 1 88 ? -19.5 8.883 3.043 1 57.69 88 ASP A CA 1
ATOM 705 C C . ASP A 1 88 ? -20.609 8.531 4.047 1 57.69 88 ASP A C 1
ATOM 707 O O . ASP A 1 88 ? -21.578 9.266 4.184 1 57.69 88 ASP A O 1
ATOM 711 N N . HIS A 1 89 ? -20.328 7.57 4.723 1 54.53 89 HIS A N 1
ATOM 712 C CA . HIS A 1 89 ? -21.391 7.18 5.648 1 54.53 89 HIS A CA 1
ATOM 713 C C . HIS A 1 89 ? -21.359 8.031 6.91 1 54.53 89 HIS A C 1
ATOM 715 O O . HIS A 1 89 ? -22.312 8.023 7.695 1 54.53 89 HIS A O 1
ATOM 721 N N . MET A 1 90 ? -20.297 8.672 7.148 1 49.19 90 MET A N 1
ATOM 722 C CA . MET A 1 90 ? -20.203 9.484 8.359 1 49.19 90 MET A CA 1
ATOM 723 C C . MET A 1 90 ? -20.75 10.891 8.117 1 49.19 90 MET A C 1
ATOM 725 O O . MET A 1 90 ? -20.922 11.664 9.055 1 49.19 90 MET A O 1
ATOM 729 N N . ILE A 1 91 ? -20.812 11.383 6.93 1 47.28 91 ILE A N 1
ATOM 730 C CA . ILE A 1 91 ? -21.344 12.711 6.641 1 47.28 91 ILE A CA 1
ATOM 731 C C . ILE A 1 91 ? -22.859 12.633 6.477 1 47.28 91 ILE A C 1
ATOM 733 O O . ILE A 1 91 ? -23.547 13.664 6.445 1 47.28 91 ILE A O 1
ATOM 737 N N . ASP A 1 92 ? -23.516 11.516 6.508 1 37.5 92 ASP A N 1
ATOM 738 C CA . ASP A 1 92 ? -24.969 11.586 6.512 1 37.5 92 ASP A CA 1
ATOM 739 C C . ASP A 1 92 ? -25.5 11.953 7.895 1 37.5 92 ASP A C 1
ATOM 741 O O . ASP A 1 92 ? -24.969 11.492 8.906 1 37.5 92 ASP A O 1
ATOM 745 N N . MET B 1 1 ? 6.32 -85.75 -26.781 1 33.47 1 MET B N 1
ATOM 746 C CA . MET B 1 1 ? 5.508 -84.562 -27.031 1 33.47 1 MET B CA 1
ATOM 747 C C . MET B 1 1 ? 5.922 -83.375 -26.109 1 33.47 1 MET B C 1
ATOM 749 O O . MET B 1 1 ? 5.855 -83.5 -24.891 1 33.47 1 MET B O 1
ATOM 753 N N . TYR B 1 2 ? 6.875 -82.438 -26.625 1 40.31 2 TYR B N 1
ATOM 754 C CA . TYR B 1 2 ? 7.656 -81.375 -26.078 1 40.31 2 TYR B CA 1
ATOM 755 C C . TYR B 1 2 ? 6.75 -80.188 -25.656 1 40.31 2 TYR B C 1
ATOM 757 O O . TYR B 1 2 ? 6.027 -79.625 -26.484 1 40.31 2 TYR B O 1
ATOM 765 N N . SER B 1 3 ? 6.109 -80.312 -24.469 1 36.19 3 SER B N 1
ATOM 766 C CA . SER B 1 3 ? 5.219 -79.312 -23.875 1 36.19 3 SER B CA 1
ATOM 767 C C . SER B 1 3 ? 5.922 -78 -23.688 1 36.19 3 SER B C 1
ATOM 769 O O . SER B 1 3 ? 6.844 -77.875 -22.891 1 36.19 3 SER B O 1
ATOM 771 N N . ASN B 1 4 ? 6.105 -77.25 -24.766 1 33.31 4 ASN B N 1
ATOM 772 C CA . ASN B 1 4 ? 6.691 -75.875 -24.875 1 33.31 4 ASN B CA 1
ATOM 773 C C . ASN B 1 4 ? 5.957 -74.875 -23.984 1 33.31 4 ASN B C 1
ATOM 775 O O . ASN B 1 4 ? 4.777 -74.625 -24.203 1 33.31 4 ASN B O 1
ATOM 779 N N . SER B 1 5 ? 6.211 -74.938 -22.641 1 37.44 5 SER B N 1
ATOM 780 C CA . SER B 1 5 ? 5.656 -74 -21.625 1 37.44 5 SER B CA 1
ATOM 781 C C . SER B 1 5 ? 5.957 -72.562 -21.953 1 37.44 5 SER B C 1
ATOM 783 O O . SER B 1 5 ? 7.117 -72.188 -22 1 37.44 5 SER B O 1
ATOM 785 N N . THR B 1 6 ? 5.254 -71.938 -22.938 1 37 6 THR B N 1
ATOM 786 C CA . THR B 1 6 ? 5.371 -70.562 -23.344 1 37 6 THR B CA 1
ATOM 787 C C . THR B 1 6 ? 5.188 -69.625 -22.156 1 37 6 THR B C 1
ATOM 789 O O . THR B 1 6 ? 4.16 -69.688 -21.469 1 37 6 THR B O 1
ATOM 792 N N . SER B 1 7 ? 6.285 -69.25 -21.391 1 38.94 7 SER B N 1
ATOM 793 C CA . SER B 1 7 ? 6.422 -68.312 -20.281 1 38.94 7 SER B CA 1
ATOM 794 C C . SER B 1 7 ? 5.824 -66.938 -20.625 1 38.94 7 SER B C 1
ATOM 796 O O . SER B 1 7 ? 6.191 -66.375 -21.641 1 38.94 7 SER B O 1
ATOM 798 N N . LYS B 1 8 ? 4.496 -66.75 -20.297 1 39.47 8 LYS B N 1
ATOM 799 C CA . LYS B 1 8 ? 3.768 -65.5 -20.453 1 39.47 8 LYS B CA 1
ATOM 800 C C . LYS B 1 8 ? 4.531 -64.312 -19.828 1 39.47 8 LYS B C 1
ATOM 802 O O . LYS B 1 8 ? 4.953 -64.375 -18.672 1 39.47 8 LYS B O 1
ATOM 807 N N . ASN B 1 9 ? 5.27 -63.5 -20.625 1 35.34 9 ASN B N 1
ATOM 808 C CA . ASN B 1 9 ? 5.879 -62.188 -20.359 1 35.34 9 ASN B CA 1
ATOM 809 C C . ASN B 1 9 ? 4.898 -61.25 -19.688 1 35.34 9 ASN B C 1
ATOM 811 O O . ASN B 1 9 ? 3.824 -60.969 -20.234 1 35.34 9 ASN B O 1
ATOM 815 N N . SER B 1 10 ? 4.805 -61.188 -18.344 1 36.31 10 SER B N 1
ATOM 816 C CA . SER B 1 10 ? 4.039 -60.25 -17.5 1 36.31 10 SER B CA 1
ATOM 817 C C . SER B 1 10 ? 4.258 -58.812 -17.938 1 36.31 10 SER B C 1
ATOM 819 O O . SER B 1 10 ? 5.398 -58.344 -18.047 1 36.31 10 SER B O 1
ATOM 821 N N . SER B 1 11 ? 3.412 -58.344 -18.875 1 38.47 11 SER B N 1
ATOM 822 C CA . SER B 1 11 ? 3.334 -56.938 -19.328 1 38.47 11 SER B CA 1
ATOM 823 C C . SER B 1 11 ? 3.35 -55.969 -18.141 1 38.47 11 SER B C 1
ATOM 825 O O . SER B 1 11 ? 2.506 -56.062 -17.25 1 38.47 11 SER B O 1
ATOM 827 N N . GLU B 1 12 ? 4.598 -55.562 -17.672 1 40.62 12 GLU B N 1
ATOM 828 C CA . GLU B 1 12 ? 4.809 -54.5 -16.719 1 40.62 12 GLU B CA 1
ATOM 829 C C . GLU B 1 12 ? 3.891 -53.312 -17 1 40.62 12 GLU B C 1
ATOM 831 O O . GLU B 1 12 ? 3.76 -52.875 -18.156 1 40.62 12 GLU B O 1
ATOM 836 N N . ARG B 1 13 ? 2.736 -53.219 -16.297 1 44.69 13 ARG B N 1
ATOM 837 C CA . ARG B 1 13 ? 1.807 -52.094 -16.328 1 44.69 13 ARG B CA 1
ATOM 838 C C . ARG B 1 13 ? 2.549 -50.781 -16.203 1 44.69 13 ARG B C 1
ATOM 840 O O . ARG B 1 13 ? 3.422 -50.625 -15.352 1 44.69 13 ARG B O 1
ATOM 847 N N . PRO B 1 14 ? 2.648 -49.938 -17.281 1 41.69 14 PRO B N 1
ATOM 848 C CA . PRO B 1 14 ? 3.287 -48.656 -17.156 1 41.69 14 PRO B CA 1
ATOM 849 C C . PRO B 1 14 ? 2.871 -47.906 -15.891 1 41.69 14 PRO B C 1
ATOM 851 O O . PRO B 1 14 ? 1.761 -48.094 -15.391 1 41.69 14 PRO B O 1
ATOM 854 N N . SER B 1 15 ? 3.781 -47.656 -14.93 1 42.81 15 SER B N 1
ATOM 855 C CA . SER B 1 15 ? 3.641 -46.781 -13.758 1 42.81 15 SER B CA 1
ATOM 856 C C . SER B 1 15 ? 2.877 -45.5 -14.086 1 42.81 15 SER B C 1
ATOM 858 O O . SER B 1 15 ? 3.197 -44.812 -15.062 1 42.81 15 SER B O 1
ATOM 860 N N . ALA B 1 16 ? 1.632 -45.406 -13.758 1 44.22 16 ALA B N 1
ATOM 861 C CA . ALA B 1 16 ? 0.78 -44.219 -13.836 1 44.22 16 ALA B CA 1
ATOM 862 C C . ALA B 1 16 ? 1.502 -42.969 -13.305 1 44.22 16 ALA B C 1
ATOM 864 O O . ALA B 1 16 ? 1.904 -42.938 -12.133 1 44.22 16 ALA B O 1
ATOM 865 N N . ARG B 1 17 ? 2.398 -42.344 -14.07 1 39.91 17 ARG B N 1
ATOM 866 C CA . ARG B 1 17 ? 2.914 -41.031 -13.672 1 39.91 17 ARG B CA 1
ATOM 867 C C . ARG B 1 17 ? 1.801 -40.156 -13.117 1 39.91 17 ARG B C 1
ATOM 869 O O . ARG B 1 17 ? 0.719 -40.062 -13.703 1 39.91 17 ARG B O 1
ATOM 876 N N . SER B 1 18 ? 1.58 -39.969 -11.828 1 44.12 18 SER B N 1
ATOM 877 C CA . SER B 1 18 ? 0.765 -38.938 -11.195 1 44.12 18 SER B CA 1
ATOM 878 C C . SER B 1 18 ? 0.829 -37.625 -11.977 1 44.12 18 SER B C 1
ATOM 880 O O . SER B 1 18 ? 1.896 -37 -12.102 1 44.12 18 SER B O 1
ATOM 882 N N . SER B 1 19 ? 0.157 -37.406 -13.039 1 40.19 19 SER B N 1
ATOM 883 C CA . SER B 1 19 ? 0.012 -36.094 -13.688 1 40.19 19 SER B CA 1
ATOM 884 C C . SER B 1 19 ? -0.306 -35 -12.672 1 40.19 19 SER B C 1
ATOM 886 O O . SER B 1 19 ? -1.373 -35 -12.055 1 40.19 19 SER B O 1
ATOM 888 N N . LYS B 1 20 ? 0.567 -34.531 -11.773 1 45.38 20 LYS B N 1
ATOM 889 C CA . LYS B 1 20 ? 0.297 -33.281 -11.039 1 45.38 20 LYS B CA 1
ATOM 890 C C . LYS B 1 20 ? -0.521 -32.312 -11.875 1 45.38 20 LYS B C 1
ATOM 892 O O . LYS B 1 20 ? -0.146 -32 -13.008 1 45.38 20 LYS B O 1
ATOM 897 N N . GLN B 1 21 ? -1.78 -32.375 -11.992 1 40.34 21 GLN B N 1
ATOM 898 C CA . GLN B 1 21 ? -2.66 -31.359 -12.547 1 40.34 21 GLN B CA 1
ATOM 899 C C . GLN B 1 21 ? -2.104 -29.969 -12.289 1 40.34 21 GLN B C 1
ATOM 901 O O . GLN B 1 21 ? -2.035 -29.516 -11.141 1 40.34 21 GLN B O 1
ATOM 906 N N . HIS B 1 22 ? -1.031 -29.656 -12.891 1 47 22 HIS B N 1
ATOM 907 C CA . HIS B 1 22 ? -0.723 -28.234 -12.891 1 47 22 HIS B CA 1
ATOM 908 C C . HIS B 1 22 ? -1.973 -27.406 -13.156 1 47 22 HIS B C 1
ATOM 910 O O . HIS B 1 22 ? -2.559 -27.484 -14.242 1 47 22 HIS B O 1
ATOM 916 N N . GLN B 1 23 ? -3.004 -27.375 -12.227 1 45.72 23 GLN B N 1
ATOM 917 C CA . GLN B 1 23 ? -4.055 -26.391 -12.445 1 45.72 23 GLN B CA 1
ATOM 918 C C . GLN B 1 23 ? -3.502 -25.125 -13.109 1 45.72 23 GLN B C 1
ATOM 920 O O . GLN B 1 23 ? -2.596 -24.484 -12.578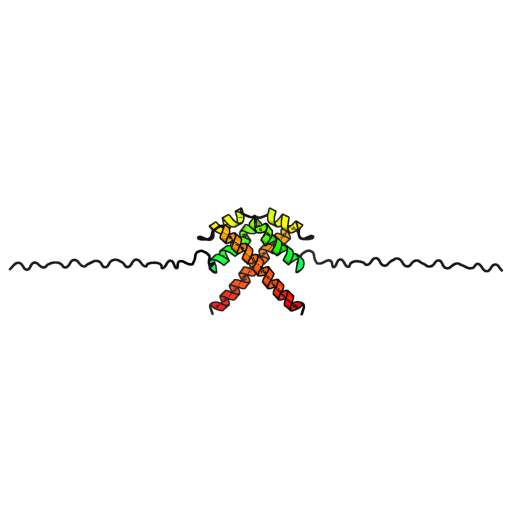 1 45.72 23 GLN B O 1
ATOM 925 N N . THR B 1 24 ? -3.482 -25.125 -14.281 1 51.28 24 THR B N 1
ATOM 926 C CA . THR B 1 24 ? -3.107 -23.938 -15.062 1 51.28 24 THR B CA 1
ATOM 927 C C . THR B 1 24 ? -3.795 -22.688 -14.523 1 51.28 24 THR B C 1
ATOM 929 O O . THR B 1 24 ? -4.973 -22.453 -14.797 1 51.28 24 THR B O 1
ATOM 932 N N . ARG B 1 25 ? -3.619 -22.438 -13.203 1 56.25 25 ARG B N 1
ATOM 933 C CA . ARG B 1 25 ? -4.125 -21.125 -12.797 1 56.25 25 ARG B CA 1
ATOM 934 C C . ARG B 1 25 ? -3.904 -20.094 -13.891 1 56.25 25 ARG B C 1
ATOM 936 O O . ARG B 1 25 ? -2.873 -20.109 -14.57 1 56.25 25 ARG B O 1
ATOM 943 N N . LYS B 1 26 ? -5.008 -19.578 -14.445 1 58.12 26 LYS B N 1
ATOM 944 C CA . LYS B 1 26 ? -4.941 -18.531 -15.469 1 58.12 26 LYS B CA 1
ATOM 945 C C . LYS B 1 26 ? -3.826 -17.547 -15.164 1 58.12 26 LYS B C 1
ATOM 947 O O . LYS B 1 26 ? -3.699 -17.062 -14.039 1 58.12 26 LYS B O 1
ATOM 952 N N . ASP B 1 27 ? -3.023 -17.344 -16.016 1 64.94 27 ASP B N 1
ATOM 953 C CA . ASP B 1 27 ? -1.921 -16.391 -16.109 1 64.94 27 ASP B CA 1
ATOM 954 C C . ASP B 1 27 ? -2.354 -15 -15.648 1 64.94 27 ASP B C 1
ATOM 956 O O . ASP B 1 27 ? -3.369 -14.477 -16.109 1 64.94 27 ASP B O 1
ATOM 960 N N . GLY B 1 28 ? -2.543 -14.711 -14.203 1 78.06 28 GLY B N 1
ATOM 961 C CA . GLY B 1 28 ? -2.891 -13.375 -13.742 1 78.06 28 GLY B CA 1
ATOM 962 C C . GLY B 1 28 ? -3.631 -13.375 -12.414 1 78.06 28 GLY B C 1
ATOM 963 O O . GLY B 1 28 ? -3.756 -12.336 -11.766 1 78.06 28 GLY B O 1
ATOM 964 N N . GLU B 1 29 ? -4.113 -14.531 -12.117 1 89.31 29 GLU B N 1
ATOM 965 C CA . GLU B 1 29 ? -4.863 -14.562 -10.867 1 89.31 29 GLU B CA 1
ATOM 966 C C . GLU B 1 29 ? -3.922 -14.602 -9.664 1 89.31 29 GLU B C 1
ATOM 968 O O . GLU B 1 29 ? -2.859 -15.227 -9.719 1 89.31 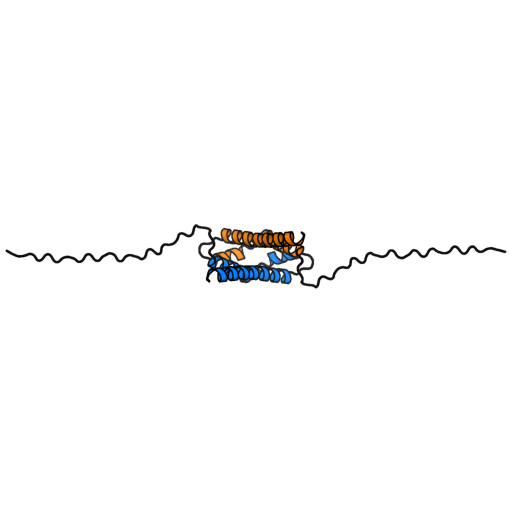29 GLU B O 1
ATOM 973 N N . TRP B 1 30 ? -4.215 -13.938 -8.68 1 95.38 30 TRP B N 1
ATOM 974 C CA . TRP B 1 30 ? -3.457 -13.906 -7.434 1 95.38 30 TRP B CA 1
ATOM 975 C C . TRP B 1 30 ? -4.078 -14.836 -6.395 1 95.38 30 TRP B C 1
ATOM 977 O O . TRP B 1 30 ? -5.27 -14.734 -6.098 1 95.38 30 TRP B O 1
ATOM 987 N N . THR B 1 31 ? -3.227 -15.805 -5.941 1 92 31 THR B N 1
ATOM 988 C CA . THR B 1 31 ? -3.678 -16.609 -4.812 1 92 31 THR B CA 1
ATOM 989 C C . THR B 1 31 ? -3.482 -15.859 -3.5 1 92 31 THR B C 1
ATOM 991 O O . THR B 1 31 ? -2.73 -14.883 -3.441 1 92 31 THR B O 1
ATOM 994 N N . ASN B 1 32 ? -4.156 -16.359 -2.426 1 90.31 32 ASN B N 1
ATOM 995 C CA . ASN B 1 32 ? -3.977 -15.734 -1.117 1 90.31 32 ASN B CA 1
ATOM 996 C C . ASN B 1 32 ? -2.521 -15.805 -0.661 1 90.31 32 ASN B C 1
ATOM 998 O O . ASN B 1 32 ? -2.014 -14.859 -0.048 1 90.31 32 ASN B O 1
ATOM 1002 N N . GLU B 1 33 ? -1.932 -16.906 -0.92 1 93 33 GLU B N 1
ATOM 1003 C CA . GLU B 1 33 ? -0.53 -17.062 -0.547 1 93 33 GLU B CA 1
ATOM 1004 C C . GLU B 1 33 ? 0.357 -16.078 -1.297 1 93 33 GLU B C 1
ATOM 1006 O O . GLU B 1 33 ? 1.253 -15.461 -0.708 1 93 33 GLU B O 1
ATOM 1011 N N . GLU B 1 34 ? 0.193 -15.914 -2.557 1 95.31 34 GLU B N 1
ATOM 1012 C CA . GLU B 1 34 ? 0.94 -14.953 -3.359 1 95.31 34 GLU B CA 1
ATOM 1013 C C . GLU B 1 34 ? 0.723 -13.531 -2.857 1 95.31 34 GLU B C 1
ATOM 1015 O O . GLU B 1 34 ? 1.666 -12.734 -2.789 1 95.31 34 GLU B O 1
ATOM 1020 N N . ASN B 1 35 ? -0.502 -13.258 -2.508 1 95.31 35 ASN B N 1
ATOM 1021 C CA . ASN B 1 35 ? -0.816 -11.93 -1.982 1 95.31 35 ASN B CA 1
ATOM 1022 C C . ASN B 1 35 ? -0.1 -11.664 -0.661 1 95.31 35 ASN B C 1
ATOM 1024 O O . ASN B 1 35 ? 0.402 -10.562 -0.432 1 95.31 35 ASN B O 1
ATOM 1028 N N . LYS B 1 36 ? -0.062 -12.641 0.177 1 94.69 36 LYS B N 1
ATOM 1029 C CA . LYS B 1 36 ? 0.638 -12.492 1.45 1 94.69 36 LYS B CA 1
ATOM 1030 C C . LYS B 1 36 ? 2.127 -12.242 1.233 1 94.69 36 LYS B C 1
ATOM 1032 O O . LYS B 1 36 ? 2.723 -11.391 1.898 1 94.69 36 LYS B O 1
ATOM 1037 N N . ILE B 1 37 ? 2.721 -12.984 0.339 1 96.56 37 ILE B N 1
ATOM 1038 C CA . ILE B 1 37 ? 4.125 -12.766 0.009 1 96.56 37 ILE B CA 1
ATOM 1039 C C . ILE B 1 37 ? 4.312 -11.344 -0.519 1 96.56 37 ILE B C 1
ATOM 1041 O O . ILE B 1 37 ? 5.258 -10.656 -0.132 1 96.56 37 ILE B O 1
ATOM 1045 N N . PHE B 1 38 ? 3.42 -10.906 -1.403 1 98 38 PHE B N 1
ATOM 1046 C CA . PHE B 1 38 ? 3.455 -9.562 -1.978 1 98 38 PHE B CA 1
ATOM 1047 C C . PHE B 1 38 ? 3.422 -8.508 -0.882 1 98 38 PHE B C 1
ATOM 1049 O O . PHE B 1 38 ? 4.309 -7.652 -0.809 1 98 38 PHE B O 1
ATOM 1056 N N . GLU B 1 39 ? 2.514 -8.602 -0.003 1 96.19 39 GLU B N 1
ATOM 1057 C CA . GLU B 1 39 ? 2.328 -7.609 1.053 1 96.19 39 GLU B CA 1
ATOM 1058 C C . GLU B 1 39 ? 3.502 -7.613 2.025 1 96.19 39 GLU B C 1
ATOM 1060 O O . GLU B 1 39 ? 3.994 -6.551 2.414 1 96.19 39 GLU B O 1
ATOM 1065 N N . ASN B 1 40 ? 3.947 -8.773 2.424 1 95.88 40 ASN B N 1
ATOM 1066 C CA . ASN B 1 40 ? 5.109 -8.859 3.303 1 95.88 40 ASN B CA 1
ATOM 1067 C C . ASN B 1 40 ? 6.355 -8.281 2.643 1 95.88 40 ASN B C 1
ATOM 1069 O O . ASN B 1 40 ? 7.156 -7.609 3.299 1 95.88 40 ASN B O 1
ATOM 1073 N N . SER B 1 41 ? 6.496 -8.539 1.391 1 98.06 41 SER B N 1
ATOM 1074 C CA . SER B 1 41 ? 7.645 -8.023 0.651 1 98.06 41 SER B CA 1
ATOM 1075 C C . SER B 1 41 ? 7.605 -6.504 0.56 1 98.06 41 SER B C 1
ATOM 1077 O O . SER B 1 41 ? 8.641 -5.844 0.681 1 98.06 41 SER B O 1
ATOM 1079 N N . LEU B 1 42 ? 6.414 -5.953 0.351 1 97.75 42 LEU B N 1
ATOM 1080 C CA . LEU B 1 42 ? 6.266 -4.5 0.331 1 97.75 42 LEU B CA 1
ATOM 1081 C C . LEU B 1 42 ? 6.746 -3.887 1.642 1 97.75 42 LEU B C 1
ATOM 1083 O O . LEU B 1 42 ? 7.488 -2.902 1.637 1 97.75 42 LEU B O 1
ATOM 1087 N N . ALA B 1 43 ? 6.32 -4.449 2.729 1 95.88 43 ALA B N 1
ATOM 1088 C CA . ALA B 1 43 ? 6.684 -3.932 4.047 1 95.88 43 ALA B CA 1
ATOM 1089 C C . ALA B 1 43 ? 8.188 -4.02 4.273 1 95.88 43 ALA B C 1
ATOM 1091 O O . ALA B 1 43 ? 8.797 -3.102 4.836 1 95.88 43 ALA B O 1
ATOM 1092 N N . GLU B 1 44 ? 8.766 -5.062 3.805 1 96.44 44 GLU B N 1
ATOM 1093 C CA . GLU B 1 44 ? 10.172 -5.324 4.066 1 96.44 44 GLU B CA 1
ATOM 1094 C C . GLU B 1 44 ? 11.07 -4.508 3.143 1 96.44 44 GLU B C 1
ATOM 1096 O O . GLU B 1 44 ? 12.07 -3.943 3.58 1 96.44 44 GLU B O 1
ATOM 1101 N N . LEU B 1 45 ? 10.742 -4.43 1.937 1 97.12 45 LEU B N 1
ATOM 1102 C CA . LEU B 1 45 ? 11.633 -3.873 0.922 1 97.12 45 LEU B CA 1
ATOM 1103 C C . LEU B 1 45 ? 11.273 -2.422 0.62 1 97.12 45 LEU B C 1
ATOM 1105 O O . LEU B 1 45 ? 12.125 -1.645 0.184 1 97.12 45 LEU B O 1
ATOM 1109 N N . GLY B 1 46 ? 9.969 -2.084 0.806 1 95.44 46 GLY B N 1
ATOM 1110 C CA . GLY B 1 46 ? 9.461 -0.782 0.401 1 95.44 46 GLY B CA 1
ATOM 1111 C C . GLY B 1 46 ? 10.102 0.369 1.157 1 95.44 46 GLY B C 1
ATOM 1112 O O . GLY B 1 46 ? 10.234 1.47 0.62 1 95.44 46 GLY B O 1
ATOM 1113 N N . ILE B 1 47 ? 10.57 0.101 2.301 1 94.44 47 ILE B N 1
ATOM 1114 C CA . ILE B 1 47 ? 11.109 1.154 3.154 1 94.44 47 ILE B CA 1
ATOM 1115 C C . ILE B 1 47 ? 12.414 1.68 2.562 1 94.44 47 ILE B C 1
ATOM 1117 O O . ILE B 1 47 ? 12.883 2.754 2.939 1 94.44 47 ILE B O 1
ATOM 1121 N N . ASN B 1 48 ? 12.898 1.039 1.601 1 94.88 48 ASN B N 1
ATOM 1122 C CA . ASN B 1 48 ? 14.18 1.427 1.017 1 94.88 48 ASN B CA 1
ATOM 1123 C C . ASN B 1 48 ? 13.992 2.338 -0.193 1 94.88 48 ASN B C 1
ATOM 1125 O O . ASN B 1 48 ? 14.961 2.795 -0.791 1 94.88 48 ASN B O 1
ATOM 1129 N N . CYS B 1 49 ? 12.773 2.553 -0.604 1 96.38 49 CYS B N 1
ATOM 1130 C CA . CYS B 1 49 ? 12.484 3.469 -1.703 1 96.38 49 CYS B CA 1
ATOM 1131 C C . CYS B 1 49 ? 12.492 4.914 -1.224 1 96.38 49 CYS B C 1
ATOM 1133 O O . CYS B 1 49 ? 11.469 5.598 -1.273 1 96.38 49 CYS B O 1
ATOM 1135 N N . ASN B 1 50 ? 13.648 5.402 -0.897 1 95.88 50 ASN B N 1
ATOM 1136 C CA . ASN B 1 50 ? 13.812 6.68 -0.21 1 95.88 50 ASN B CA 1
ATOM 1137 C C . ASN B 1 50 ? 13.312 7.844 -1.059 1 95.88 50 ASN B C 1
ATOM 1139 O O . ASN B 1 50 ? 12.664 8.758 -0.546 1 95.88 50 ASN B O 1
ATOM 1143 N N . ASP B 1 51 ? 13.625 7.816 -2.314 1 96.75 51 ASP B N 1
ATOM 1144 C CA . ASP B 1 51 ? 13.188 8.906 -3.188 1 96.75 51 ASP B CA 1
ATOM 1145 C C . ASP B 1 51 ? 11.664 9.039 -3.174 1 96.75 51 ASP B C 1
ATOM 1147 O O . ASP B 1 51 ? 11.133 10.148 -3.191 1 96.75 51 ASP B O 1
ATOM 1151 N N . LEU B 1 52 ? 11.016 7.926 -3.193 1 97.5 52 LEU B N 1
ATOM 1152 C CA . LEU B 1 52 ? 9.562 7.91 -3.145 1 97.5 52 LEU B CA 1
ATOM 1153 C C . LEU B 1 52 ? 9.055 8.625 -1.895 1 97.5 52 LEU B C 1
ATOM 1155 O O . LEU B 1 52 ? 8.211 9.523 -1.985 1 97.5 52 LEU B O 1
ATOM 1159 N N . PHE B 1 53 ? 9.641 8.297 -0.798 1 98.44 53 PHE B N 1
ATOM 1160 C CA . PHE B 1 53 ? 9.117 8.812 0.464 1 98.44 53 PHE B CA 1
ATOM 1161 C C . PHE B 1 53 ? 9.484 10.281 0.64 1 98.44 53 PHE B C 1
ATOM 1163 O O . PHE B 1 53 ? 8.727 11.047 1.233 1 98.44 53 PHE B O 1
ATOM 1170 N N . GLU B 1 54 ? 10.586 10.656 0.12 1 98.44 54 GLU B N 1
ATOM 1171 C CA . GLU B 1 54 ? 10.945 12.07 0.102 1 98.44 54 GLU B CA 1
ATOM 11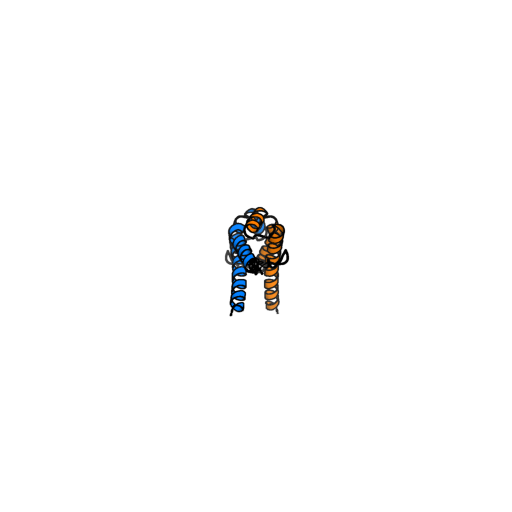72 C C . GLU B 1 54 ? 9.961 12.875 -0.734 1 98.44 54 GLU B C 1
ATOM 1174 O O . GLU B 1 54 ? 9.523 13.953 -0.319 1 98.44 54 GLU B O 1
ATOM 1179 N N . GLN B 1 55 ? 9.609 12.359 -1.858 1 98.62 55 GLN B N 1
ATOM 1180 C CA . GLN B 1 55 ? 8.664 13.062 -2.727 1 98.62 55 GLN B CA 1
ATOM 1181 C C . GLN B 1 55 ? 7.285 13.141 -2.086 1 98.62 55 GLN B C 1
ATOM 1183 O O . GLN B 1 55 ? 6.605 14.164 -2.189 1 98.62 55 GLN B O 1
ATOM 1188 N N . ILE B 1 56 ? 6.887 12.086 -1.427 1 98.56 56 ILE B N 1
ATOM 1189 C CA . ILE B 1 56 ? 5.586 12.102 -0.765 1 98.56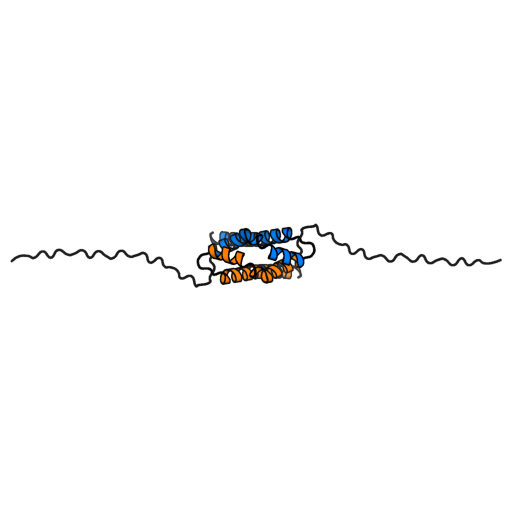 56 ILE B CA 1
ATOM 1190 C C . ILE B 1 56 ? 5.602 13.102 0.385 1 98.56 56 ILE B C 1
ATOM 1192 O O . ILE B 1 56 ? 4.629 13.836 0.588 1 98.56 56 ILE B O 1
ATOM 1196 N N . ALA B 1 57 ? 6.703 13.148 1.132 1 98.19 57 ALA B N 1
ATOM 1197 C CA . ALA B 1 57 ? 6.812 14.094 2.244 1 98.19 57 ALA B CA 1
ATOM 1198 C C . ALA B 1 57 ? 6.664 15.531 1.761 1 98.19 57 ALA B C 1
ATOM 1200 O O . ALA B 1 57 ? 6.102 16.375 2.463 1 98.19 57 ALA B O 1
ATOM 1201 N N . LEU B 1 58 ? 7.043 15.836 0.58 1 98.25 58 LEU B N 1
ATOM 1202 C CA . LEU B 1 58 ? 6.934 17.172 0.006 1 98.25 58 LEU B CA 1
ATOM 1203 C C . LEU B 1 58 ? 5.473 17.531 -0.269 1 98.25 58 LEU B C 1
ATOM 1205 O O . LEU B 1 58 ? 5.113 18.703 -0.304 1 98.25 58 LEU B O 1
ATOM 1209 N N . ARG B 1 59 ? 4.641 16.562 -0.428 1 98.25 59 ARG B N 1
ATOM 1210 C CA . ARG B 1 59 ? 3.238 16.781 -0.773 1 98.25 59 ARG B CA 1
ATOM 1211 C C . ARG B 1 59 ? 2.377 16.891 0.481 1 98.25 59 ARG B C 1
ATOM 1213 O O . ARG B 1 59 ? 1.196 17.234 0.4 1 98.25 59 ARG B O 1
ATOM 1220 N N . ILE B 1 60 ? 2.959 16.578 1.64 1 98.19 60 ILE B N 1
ATOM 1221 C CA . ILE B 1 60 ? 2.203 16.594 2.887 1 98.19 60 ILE B CA 1
ATOM 1222 C C . ILE B 1 60 ? 2.936 17.438 3.924 1 98.19 60 ILE B C 1
ATOM 1224 O O . ILE B 1 60 ? 3.646 16.906 4.781 1 98.19 60 ILE B O 1
ATOM 1228 N N . PRO B 1 61 ? 2.656 18.719 3.904 1 96.19 61 PRO B N 1
ATOM 1229 C CA . PRO B 1 61 ? 3.32 19.578 4.887 1 96.19 61 PRO B CA 1
ATOM 1230 C C . PRO B 1 61 ? 3.121 19.109 6.32 1 96.19 61 PRO B C 1
ATOM 1232 O O . PRO B 1 61 ? 2.016 18.703 6.695 1 96.19 61 PRO B O 1
ATOM 1235 N N . GLY B 1 62 ? 4.266 19.062 7.074 1 95.62 62 GLY B N 1
ATOM 1236 C CA . GLY B 1 62 ? 4.191 18.672 8.477 1 95.62 62 GLY B CA 1
ATOM 1237 C C . GLY B 1 62 ? 4.543 17.203 8.703 1 95.62 62 GLY B C 1
ATOM 1238 O O . GLY B 1 62 ? 4.707 16.781 9.852 1 95.62 62 GLY B O 1
ATOM 1239 N N . LYS B 1 63 ? 4.617 16.422 7.648 1 97.56 63 LYS B N 1
ATOM 1240 C CA . LYS B 1 63 ? 5.043 15.023 7.777 1 97.56 63 LYS B CA 1
ATOM 1241 C C . LYS B 1 63 ? 6.484 14.852 7.312 1 97.56 63 LYS B C 1
ATOM 1243 O O . LYS B 1 63 ? 6.875 15.367 6.266 1 97.56 63 LYS B O 1
ATOM 1248 N N . THR B 1 64 ? 7.23 14.117 8.18 1 97.06 64 THR B N 1
ATOM 1249 C CA . THR B 1 64 ? 8.609 13.805 7.836 1 97.06 64 THR B CA 1
ATOM 1250 C C . THR B 1 64 ? 8.695 12.523 7.008 1 97.06 64 THR B C 1
ATOM 1252 O O . THR B 1 64 ? 7.734 11.75 6.957 1 97.06 64 THR B O 1
ATOM 1255 N N . VAL B 1 65 ? 9.805 12.336 6.398 1 97.75 65 VAL B N 1
ATOM 1256 C CA . VAL B 1 65 ? 10.055 11.125 5.629 1 97.75 65 VAL B CA 1
ATOM 1257 C C . VAL B 1 65 ? 9.852 9.898 6.512 1 97.75 65 VAL B C 1
ATOM 1259 O O . VAL B 1 65 ? 9.234 8.914 6.086 1 97.75 65 VAL B O 1
ATOM 1262 N N . GLU B 1 66 ? 10.359 9.953 7.699 1 96.88 66 GLU B N 1
ATOM 1263 C CA . GLU B 1 66 ? 10.227 8.828 8.625 1 96.88 66 GLU B CA 1
ATOM 1264 C C . GLU B 1 66 ? 8.758 8.562 8.953 1 96.88 66 GLU B C 1
ATOM 1266 O O . GLU B 1 66 ? 8.344 7.406 9.062 1 96.88 66 GLU B O 1
ATOM 1271 N N . GLN B 1 67 ? 8 9.578 9.094 1 97.06 67 GLN B N 1
ATOM 1272 C CA . GLN B 1 67 ? 6.574 9.414 9.359 1 97.06 67 GLN B CA 1
ATOM 1273 C C . GLN B 1 67 ? 5.859 8.797 8.156 1 97.06 67 GLN B C 1
ATOM 1275 O O . GLN B 1 67 ? 4.969 7.961 8.32 1 97.06 67 GLN B O 1
ATOM 1280 N N . ILE B 1 68 ? 6.242 9.172 7.008 1 98.12 68 ILE B N 1
ATOM 1281 C CA . ILE B 1 68 ? 5.652 8.617 5.793 1 98.12 68 ILE B CA 1
ATOM 1282 C C . ILE B 1 68 ? 5.977 7.125 5.703 1 98.12 68 ILE B C 1
ATOM 1284 O O . ILE B 1 68 ? 5.105 6.312 5.402 1 98.12 68 ILE B O 1
ATOM 1288 N N . LYS B 1 69 ? 7.215 6.797 5.957 1 97.31 69 LYS B N 1
ATOM 1289 C CA . LYS B 1 69 ? 7.641 5.398 5.922 1 97.31 69 LYS B CA 1
ATOM 1290 C C . LYS B 1 69 ? 6.863 4.562 6.934 1 97.31 69 LYS B C 1
ATOM 1292 O O . LYS B 1 69 ? 6.41 3.461 6.617 1 97.31 69 LYS B O 1
ATOM 1297 N N . LYS B 1 70 ? 6.762 5.051 8.062 1 96.56 70 LYS B N 1
ATOM 1298 C CA . LYS B 1 70 ? 6.023 4.344 9.102 1 96.56 70 LYS B CA 1
ATOM 1299 C C . LYS B 1 70 ? 4.555 4.176 8.719 1 96.56 70 LYS B C 1
ATOM 1301 O O . LYS B 1 70 ? 3.959 3.125 8.969 1 96.56 70 LYS B O 1
ATOM 1306 N N . HIS B 1 71 ? 3.982 5.203 8.172 1 97 71 HIS B N 1
ATOM 1307 C CA . HIS B 1 71 ? 2.592 5.16 7.73 1 97 71 HIS B CA 1
ATOM 1308 C C . HIS B 1 71 ? 2.398 4.129 6.621 1 97 71 HIS B C 1
ATOM 1310 O O . HIS B 1 71 ? 1.389 3.422 6.598 1 97 71 HIS B O 1
ATOM 1316 N N . PHE B 1 72 ? 3.375 4.059 5.75 1 97.12 72 PHE B N 1
ATOM 1317 C CA . PHE B 1 72 ? 3.371 3.055 4.695 1 97.12 72 PHE B CA 1
ATOM 1318 C C . PHE B 1 72 ? 3.41 1.648 5.285 1 97.12 72 PHE B C 1
ATOM 1320 O O . PHE B 1 72 ? 2.615 0.788 4.902 1 97.12 72 PHE B O 1
ATOM 1327 N N . GLU B 1 73 ? 4.301 1.396 6.152 1 95.88 73 GLU B N 1
ATOM 1328 C CA . GLU B 1 73 ? 4.41 0.095 6.805 1 95.88 73 GLU B CA 1
ATOM 1329 C C . GLU B 1 73 ? 3.111 -0.275 7.52 1 95.88 73 GLU B C 1
ATOM 1331 O O . GLU B 1 73 ? 2.662 -1.421 7.445 1 95.88 73 GLU B O 1
ATOM 1336 N N . ALA B 1 74 ? 2.572 0.667 8.203 1 94.31 74 ALA B N 1
ATOM 1337 C CA . ALA B 1 74 ? 1.315 0.43 8.914 1 94.31 74 ALA B CA 1
ATOM 1338 C C . ALA B 1 74 ? 0.197 0.071 7.938 1 94.31 74 ALA B C 1
ATOM 1340 O O . ALA B 1 74 ? -0.596 -0.836 8.203 1 94.31 74 ALA B O 1
ATOM 1341 N N . LEU B 1 75 ? 0.122 0.825 6.859 1 94.5 75 LEU B N 1
ATOM 1342 C CA . LEU B 1 75 ? -0.894 0.587 5.84 1 94.5 75 LEU B CA 1
ATOM 1343 C C . LEU B 1 75 ? -0.813 -0.842 5.316 1 94.5 75 LEU B C 1
ATOM 1345 O O . LEU B 1 75 ? -1.819 -1.554 5.281 1 94.5 75 LEU B O 1
ATOM 1349 N N . VAL B 1 76 ? 0.336 -1.258 4.953 1 94.62 76 VAL B N 1
ATOM 1350 C CA . VAL B 1 76 ? 0.552 -2.578 4.371 1 94.62 76 VAL B CA 1
ATOM 1351 C C . VAL B 1 76 ? 0.24 -3.658 5.406 1 94.62 76 VAL B C 1
ATOM 1353 O O . VAL B 1 76 ? -0.404 -4.66 5.09 1 94.62 76 VAL B O 1
ATOM 1356 N N . ASN B 1 77 ? 0.626 -3.492 6.633 1 91.38 77 ASN B N 1
ATOM 1357 C CA . ASN B 1 77 ? 0.374 -4.457 7.695 1 91.38 77 ASN B CA 1
ATOM 1358 C C . ASN B 1 77 ? -1.114 -4.562 8.016 1 91.38 77 ASN B C 1
ATOM 1360 O O . ASN B 1 77 ? -1.616 -5.648 8.312 1 91.38 77 ASN B O 1
ATOM 1364 N N . ASP B 1 78 ? -1.802 -3.459 7.953 1 90.44 78 ASP B N 1
ATOM 1365 C CA . ASP B 1 78 ? -3.236 -3.465 8.227 1 90.44 78 ASP B CA 1
ATOM 1366 C C . ASP B 1 78 ? -3.986 -4.297 7.188 1 90.44 78 ASP B C 1
ATOM 1368 O O . ASP B 1 78 ? -4.898 -5.051 7.527 1 90.44 78 ASP B O 1
ATOM 1372 N N . ILE B 1 79 ? -3.639 -4.172 5.984 1 90.06 79 ILE B N 1
ATOM 1373 C CA . ILE B 1 79 ? -4.281 -4.926 4.914 1 90.06 79 ILE B CA 1
ATOM 1374 C C . ILE B 1 79 ? -4.074 -6.422 5.141 1 90.06 79 ILE B C 1
ATOM 1376 O O . ILE B 1 79 ? -5.016 -7.211 5.023 1 90.06 79 ILE B O 1
ATOM 1380 N N . GLU B 1 80 ? -2.857 -6.801 5.445 1 86.94 80 GLU B N 1
ATOM 1381 C CA . GLU B 1 80 ? -2.553 -8.203 5.715 1 86.94 80 GLU B CA 1
ATOM 1382 C C . GLU B 1 80 ? -3.398 -8.742 6.867 1 86.94 80 GLU B C 1
ATOM 1384 O O . GLU B 1 80 ? -3.893 -9.867 6.812 1 86.94 80 GLU B O 1
ATOM 1389 N N . ARG B 1 81 ? -3.627 -7.957 7.84 1 87.75 81 ARG B N 1
ATOM 1390 C CA . ARG B 1 81 ? -4.375 -8.359 9.023 1 87.75 81 ARG B CA 1
ATOM 1391 C C . ARG B 1 81 ? -5.855 -8.523 8.711 1 87.75 81 ARG B C 1
ATOM 1393 O O . ARG B 1 81 ? -6.484 -9.492 9.141 1 87.75 81 ARG B O 1
ATOM 1400 N N . ILE B 1 82 ? -6.34 -7.625 8.008 1 85.25 82 ILE B N 1
ATOM 1401 C CA . ILE B 1 82 ? -7.754 -7.66 7.648 1 85.25 82 ILE B CA 1
ATOM 1402 C C . ILE B 1 82 ? -8.039 -8.898 6.805 1 85.25 82 ILE B C 1
ATOM 1404 O O . ILE B 1 82 ? -9.008 -9.617 7.055 1 85.25 82 ILE B O 1
ATOM 1408 N N . GLU B 1 83 ? -7.195 -9.188 5.918 1 84.5 83 GLU B N 1
ATOM 1409 C CA . GLU B 1 83 ? -7.379 -10.32 5.008 1 84.5 83 GLU B CA 1
ATOM 1410 C C . GLU B 1 83 ? -7.211 -11.648 5.738 1 84.5 83 GLU B C 1
ATOM 1412 O O . GLU B 1 83 ? -7.859 -12.641 5.391 1 84.5 83 GLU B O 1
ATOM 1417 N N . SER B 1 84 ? -6.285 -11.727 6.621 1 84.25 84 SER B N 1
ATOM 1418 C CA . SER B 1 84 ? -6.043 -12.945 7.387 1 84.25 84 SER B CA 1
ATOM 1419 C C . SER B 1 84 ? -7.23 -13.273 8.289 1 84.25 84 SER B C 1
ATOM 1421 O O . SER B 1 84 ? -7.465 -14.445 8.609 1 84.25 84 SER B O 1
ATOM 1423 N N . GLY B 1 85 ? -7.859 -12.219 8.836 1 78.81 85 GLY B N 1
ATOM 1424 C CA . GLY B 1 85 ? -9.07 -12.438 9.609 1 78.81 85 GLY B CA 1
ATOM 1425 C C . GLY B 1 85 ? -10.227 -12.961 8.773 1 78.81 85 GLY B C 1
ATOM 1426 O O . GLY B 1 85 ? -11.07 -13.703 9.273 1 78.81 85 GLY B O 1
ATOM 1427 N N . GLU B 1 86 ? -10.312 -12.359 7.586 1 64.31 86 GLU B N 1
ATOM 1428 C CA . GLU B 1 86 ? -11.344 -12.828 6.668 1 64.31 86 GLU B CA 1
ATOM 1429 C C . GLU B 1 86 ? -11.109 -14.281 6.277 1 64.31 86 GLU B C 1
ATOM 1431 O O . GLU B 1 86 ? -12.062 -15.047 6.098 1 64.31 86 GLU B O 1
ATOM 1436 N N . PHE B 1 87 ? -9.867 -14.617 6.184 1 60.91 87 PHE B N 1
ATOM 1437 C CA . PHE B 1 87 ? -9.539 -16 5.844 1 60.91 87 PHE B CA 1
ATOM 1438 C C . PHE B 1 87 ? -9.82 -16.922 7.023 1 60.91 87 PHE B C 1
ATOM 1440 O O . PHE B 1 87 ? -10.258 -18.062 6.832 1 60.91 87 PHE B O 1
ATOM 1447 N N . ASP B 1 88 ? -9.578 -16.484 8.188 1 57.81 88 ASP B N 1
ATOM 1448 C CA . ASP B 1 88 ? -9.867 -17.312 9.344 1 57.81 88 ASP B CA 1
ATOM 1449 C C . ASP B 1 88 ? -11.359 -17.625 9.438 1 57.81 88 ASP B C 1
ATOM 1451 O O . ASP B 1 88 ? -11.742 -18.734 9.844 1 57.81 88 ASP B O 1
ATOM 1455 N N . HIS B 1 89 ? -12.07 -16.781 8.984 1 54.5 89 HIS B N 1
ATOM 1456 C CA . HIS B 1 89 ? -13.492 -17.031 9.109 1 54.5 89 HIS B CA 1
ATOM 1457 C C . HIS B 1 89 ? -13.984 -17.969 8.016 1 54.5 89 HIS B C 1
ATOM 1459 O O . HIS B 1 89 ? -15.102 -18.5 8.094 1 54.5 89 HIS B O 1
ATOM 1465 N N . MET B 1 90 ? -13.242 -18.141 7.012 1 49.34 90 MET B N 1
ATOM 1466 C CA . MET B 1 90 ? -13.672 -19.016 5.922 1 49.34 90 MET B CA 1
ATOM 1467 C C . MET B 1 90 ? -13.258 -20.453 6.18 1 49.34 90 MET B C 1
ATOM 1469 O O . MET B 1 90 ? -13.688 -21.359 5.465 1 49.34 90 MET B O 1
ATOM 1473 N N . ILE B 1 91 ? -12.289 -20.75 6.977 1 47.59 91 ILE B N 1
ATOM 1474 C CA . ILE B 1 91 ? -11.867 -22.109 7.277 1 47.59 91 ILE B CA 1
ATOM 1475 C C . ILE B 1 91 ? -12.711 -22.672 8.422 1 47.59 91 ILE B C 1
ATOM 1477 O O . ILE B 1 91 ? -12.68 -23.875 8.688 1 47.59 91 ILE B O 1
ATOM 1481 N N . ASP B 1 92 ? -13.578 -21.953 9.055 1 37.88 92 ASP B N 1
ATOM 1482 C CA . ASP B 1 92 ? -14.43 -22.656 10.016 1 37.88 92 ASP B CA 1
ATOM 1483 C C . ASP B 1 92 ? -15.531 -23.438 9.297 1 37.88 92 ASP B C 1
ATOM 1485 O O . ASP B 1 92 ? -16.078 -22.969 8.297 1 37.88 92 ASP B O 1
#

Sequence (184 aa):
MYSNSTSKNSSERPSARSSKQHQTRKDGEWTNEENKIFENSLAELGINCNDLFEQIALRIPGKTVEQIKKHFEALVNDIERIESGEFDHMIDMYSNSTSKNSSERPSARSSKQHQTRKDGEWTNEENKIFENSLAELGINCNDLFEQIALRIPGKTVEQIKKHFEALVNDIERIESGEFDHMID

Nearest PDB structures (foldseek):
  5n5e-assembly1_e  TM=3.454E-01  e=8.193E-01  Pyrococcus furiosus COM1
  2kg7-assembly1_B  TM=4.660E-01  e=7.518E+00  Mycobacterium tuberculosis H37Rv
  5n5e-assembly1_e  TM=3.450E-01  e=8.193E-01  Pyrococcus furiosus COM1
  2kg7-assembly1_B  TM=4.665E-01  e=7.518E+00  Mycobacterium tuberculosis H37Rv